Protein AF-Q6DVK9-F1 (afdb_monomer_lite)

Secondary structure (DSSP, 8-state):
-HHHHHHHHHHHHHHHHH--SHHHHHHHHHHHHHHHHHHHHHHSS-THHHHHHHHHHHHHHHHHHHHHHHHS--------HHHHHHHHHHHHHHHHHHHHHHHH------PPPTT--S------GGGGGGSTTTHHHHHHHHHHHHHHHHHHHHHHT---S-SS----

InterPro domains:
  IPR050269 Complex I Subunit 6 [PTHR11435] (2-157)

Structure (mmCIF, N/CA/C/O backbone):
data_AF-Q6DVK9-F1
#
_entry.id   AF-Q6DVK9-F1
#
loop_
_atom_site.group_PDB
_atom_site.id
_atom_site.type_symbol
_atom_site.label_atom_id
_atom_site.label_alt_id
_atom_site.label_comp_id
_atom_site.label_asym_id
_atom_site.label_entity_id
_atom_site.label_seq_id
_atom_site.pdbx_PDB_ins_code
_atom_site.Cartn_x
_atom_site.Cartn_y
_atom_site.Cartn_z
_atom_site.occupancy
_atom_site.B_iso_or_equiv
_atom_site.auth_seq_id
_atom_site.auth_comp_id
_atom_site.auth_asym_id
_atom_site.auth_atom_id
_atom_site.pdbx_PDB_model_num
ATOM 1 N N . MET A 1 1 ? 6.209 -7.755 -20.011 1.00 70.25 1 MET A N 1
ATOM 2 C CA . MET A 1 1 ? 5.901 -8.243 -18.632 1.00 70.25 1 MET A CA 1
ATOM 3 C C . MET A 1 1 ? 5.610 -7.125 -17.633 1.00 70.25 1 MET A C 1
ATOM 5 O O . MET A 1 1 ? 4.494 -7.066 -17.134 1.00 70.25 1 MET A O 1
ATOM 9 N N . THR A 1 2 ? 6.554 -6.220 -17.348 1.00 74.25 2 THR A N 1
ATOM 10 C CA . THR A 1 2 ? 6.340 -5.096 -16.407 1.00 74.25 2 THR A CA 1
ATOM 11 C C . THR A 1 2 ? 5.217 -4.156 -16.857 1.00 74.25 2 THR A C 1
ATOM 13 O O . THR A 1 2 ? 4.343 -3.814 -16.065 1.00 74.25 2 THR A O 1
ATOM 16 N N . TRP A 1 3 ? 5.171 -3.825 -18.150 1.00 75.00 3 TRP A N 1
ATOM 17 C CA . TRP A 1 3 ? 4.100 -3.030 -18.758 1.00 75.00 3 TRP A CA 1
ATOM 18 C C . TRP A 1 3 ? 2.719 -3.679 -18.636 1.00 75.00 3 TRP A C 1
ATOM 20 O O . TRP A 1 3 ? 1.749 -3.004 -18.307 1.00 75.00 3 TRP A O 1
ATOM 30 N N . MET A 1 4 ? 2.635 -5.001 -18.813 1.00 77.00 4 MET A N 1
ATOM 31 C CA . MET A 1 4 ? 1.393 -5.750 -18.610 1.00 77.00 4 MET A CA 1
ATOM 32 C C . MET A 1 4 ? 0.917 -5.648 -17.155 1.00 77.00 4 MET A C 1
ATOM 34 O O . MET A 1 4 ? -0.251 -5.357 -16.909 1.00 77.00 4 MET A O 1
ATOM 38 N N . LEU A 1 5 ? 1.823 -5.825 -16.188 1.00 81.62 5 LEU A N 1
ATOM 39 C CA . LEU A 1 5 ? 1.495 -5.698 -14.766 1.00 81.62 5 LEU A CA 1
ATOM 40 C C . LEU A 1 5 ? 1.066 -4.267 -14.393 1.00 81.62 5 LEU A C 1
ATOM 42 O O . LEU A 1 5 ? 0.106 -4.101 -13.643 1.00 81.62 5 LEU A O 1
ATOM 46 N N . LEU A 1 6 ? 1.713 -3.236 -14.950 1.00 83.00 6 LEU A N 1
ATOM 47 C CA . LEU A 1 6 ? 1.321 -1.833 -14.754 1.00 83.00 6 LEU A CA 1
ATOM 48 C C . LEU A 1 6 ? -0.101 -1.555 -15.261 1.00 83.00 6 LEU A C 1
ATOM 50 O O . LEU A 1 6 ? -0.868 -0.870 -14.589 1.00 83.00 6 LEU A O 1
ATOM 54 N N . MET A 1 7 ? -0.487 -2.121 -16.403 1.00 78.75 7 MET A N 1
ATOM 55 C CA . MET A 1 7 ? -1.843 -1.945 -16.934 1.00 78.75 7 MET A CA 1
ATOM 56 C C . MET A 1 7 ? -2.898 -2.672 -16.097 1.00 78.75 7 MET A C 1
ATOM 58 O O . MET A 1 7 ? -3.972 -2.120 -15.852 1.00 78.75 7 MET A O 1
ATOM 62 N N . ILE A 1 8 ? -2.584 -3.874 -15.600 1.00 83.31 8 ILE A N 1
ATOM 63 C CA . ILE A 1 8 ? -3.449 -4.591 -14.649 1.00 83.31 8 ILE A CA 1
ATOM 64 C C . ILE A 1 8 ? -3.680 -3.738 -13.393 1.00 83.31 8 ILE A C 1
ATOM 66 O O . ILE A 1 8 ? -4.804 -3.649 -12.905 1.00 83.31 8 ILE A O 1
ATOM 70 N N . LEU A 1 9 ? -2.644 -3.055 -12.908 1.00 88.25 9 LEU A N 1
ATOM 71 C CA . LEU A 1 9 ? -2.715 -2.184 -11.735 1.00 88.25 9 LEU A CA 1
ATOM 72 C C . LEU A 1 9 ? -3.622 -0.966 -11.979 1.00 88.25 9 LEU A C 1
ATOM 74 O O . LEU A 1 9 ? -4.486 -0.656 -11.157 1.00 88.25 9 LEU A O 1
ATOM 78 N N . VAL A 1 10 ? -3.499 -0.320 -13.143 1.00 84.62 10 VAL A N 1
ATOM 79 C CA . VAL A 1 10 ? -4.393 0.782 -13.544 1.00 84.62 10 VAL A CA 1
ATOM 80 C C . VAL A 1 10 ? -5.846 0.309 -13.578 1.00 84.62 10 VAL A C 1
ATOM 82 O O . VAL A 1 10 ? -6.719 0.934 -12.977 1.00 84.62 10 VAL A O 1
ATOM 85 N N . VAL A 1 11 ? -6.110 -0.837 -14.197 1.00 83.75 11 VAL A N 1
ATOM 86 C CA . VAL A 1 11 ? -7.444 -1.441 -14.223 1.00 83.75 11 VAL A CA 1
ATOM 87 C C . VAL A 1 11 ? -7.996 -1.685 -12.816 1.00 83.75 11 VAL A C 1
ATOM 89 O O . VAL A 1 11 ? -9.116 -1.275 -12.506 1.00 83.75 11 VAL A O 1
ATOM 92 N N . LEU A 1 12 ? -7.224 -2.352 -11.958 1.00 86.06 12 LEU A N 1
ATOM 93 C CA . LEU A 1 12 ? -7.664 -2.710 -10.614 1.00 86.06 12 LEU A CA 1
ATOM 94 C C . LEU A 1 12 ? -7.949 -1.461 -9.770 1.00 86.06 12 LEU A C 1
ATOM 96 O O . LEU A 1 12 ? -8.883 -1.461 -8.967 1.00 86.06 12 LEU A O 1
ATOM 100 N N . SER A 1 13 ? -7.192 -0.378 -9.964 1.00 86.81 13 SER A N 1
ATOM 101 C CA . SER A 1 13 ? -7.463 0.906 -9.307 1.00 86.81 13 SER A CA 1
ATOM 102 C C . SER A 1 13 ? -8.786 1.545 -9.751 1.00 86.81 13 SER A C 1
ATOM 104 O O . SER A 1 13 ? -9.531 2.032 -8.900 1.00 86.81 13 SER A O 1
ATOM 106 N N . PHE A 1 14 ? -9.154 1.462 -11.035 1.00 84.38 14 PHE A N 1
ATOM 107 C CA . PHE A 1 14 ? -10.469 1.923 -11.497 1.00 84.38 14 PHE A CA 1
ATOM 108 C C . PHE A 1 14 ? -11.612 1.088 -10.914 1.00 84.38 14 PHE A C 1
ATOM 110 O O . PHE A 1 14 ? -12.636 1.650 -10.524 1.00 84.38 14 PHE A O 1
ATOM 117 N N . ILE A 1 15 ? -11.430 -0.234 -10.803 1.00 83.00 15 ILE A N 1
ATOM 118 C CA . ILE A 1 15 ? -12.425 -1.119 -10.177 1.00 83.00 15 ILE A CA 1
ATOM 119 C C . ILE A 1 15 ? -12.616 -0.733 -8.707 1.00 83.00 15 ILE A C 1
ATOM 121 O O . ILE A 1 15 ? -13.749 -0.660 -8.237 1.00 83.00 15 ILE A O 1
ATOM 125 N N . LEU A 1 16 ? -11.528 -0.429 -7.994 1.00 84.44 16 LEU A N 1
ATOM 126 C CA . LEU A 1 16 ? -11.578 -0.047 -6.583 1.00 84.44 16 LEU A CA 1
ATOM 127 C C . LEU A 1 16 ? -12.422 1.211 -6.339 1.00 84.44 16 LEU A C 1
ATOM 129 O O . LEU A 1 16 ? -13.191 1.234 -5.383 1.00 84.44 16 LEU A O 1
ATOM 133 N N . ILE A 1 17 ? -12.327 2.223 -7.208 1.00 83.00 17 ILE A N 1
ATOM 134 C CA . ILE A 1 17 ? -13.099 3.474 -7.080 1.00 83.00 17 ILE A CA 1
ATOM 135 C C . ILE A 1 17 ? -14.612 3.224 -7.202 1.00 83.00 17 ILE A C 1
ATOM 137 O O . ILE A 1 17 ? -15.408 3.953 -6.615 1.00 83.00 17 ILE A O 1
ATOM 141 N N . GLN A 1 18 ? -15.026 2.201 -7.952 1.00 79.38 18 GLN A N 1
ATOM 142 C CA . GLN A 1 18 ? -16.442 1.915 -8.205 1.00 79.38 18 GLN A CA 1
ATOM 143 C C . GLN A 1 18 ? -17.103 1.020 -7.144 1.00 79.38 18 GLN A C 1
ATOM 145 O O . GLN A 1 18 ? -18.324 0.847 -7.168 1.00 79.38 18 GLN A O 1
ATOM 150 N N . MET A 1 19 ? -16.329 0.438 -6.225 1.00 78.56 19 MET A N 1
ATOM 151 C CA . MET A 1 19 ? -16.858 -0.441 -5.181 1.00 78.56 19 MET A CA 1
ATOM 152 C C . MET A 1 19 ? -17.462 0.366 -4.029 1.00 78.56 19 MET A C 1
ATOM 154 O O . MET A 1 19 ? -16.822 1.261 -3.488 1.00 78.56 19 MET A O 1
ATOM 158 N N . SER A 1 20 ? -18.678 0.006 -3.613 1.00 76.00 20 SER A N 1
ATOM 159 C CA . SER A 1 20 ? -19.385 0.657 -2.501 1.00 76.00 20 SER A CA 1
ATOM 160 C C . SER A 1 20 ? -19.282 -0.110 -1.181 1.00 76.00 20 SER A C 1
ATOM 162 O O . SER A 1 20 ? -19.183 0.500 -0.120 1.00 76.00 20 SER A O 1
ATOM 164 N N . HIS A 1 21 ? -19.307 -1.445 -1.222 1.00 79.19 21 HIS A N 1
ATOM 165 C CA . HIS A 1 21 ? -19.320 -2.251 -0.005 1.00 79.19 21 HIS A CA 1
ATOM 166 C C . HIS A 1 21 ? -17.920 -2.282 0.642 1.00 79.19 21 HIS A C 1
ATOM 168 O O . HIS A 1 21 ? -16.940 -2.642 -0.017 1.00 79.19 21 HIS A O 1
ATOM 174 N N . PRO A 1 22 ? -17.780 -1.968 1.942 1.00 80.94 22 PRO A N 1
ATOM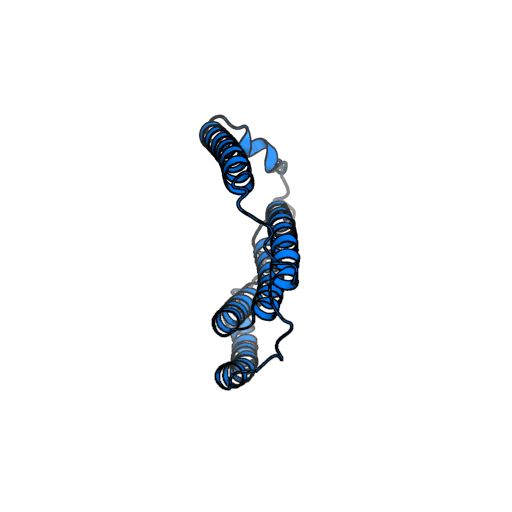 175 C CA . PRO A 1 22 ? -16.468 -1.782 2.561 1.00 80.94 22 PRO A CA 1
ATOM 176 C C . PRO A 1 22 ? -15.650 -3.084 2.605 1.00 80.94 22 PRO A C 1
ATOM 178 O O . PRO A 1 22 ? -14.431 -3.057 2.441 1.00 80.94 22 PRO A O 1
ATOM 181 N N . LEU A 1 23 ? -16.310 -4.245 2.716 1.00 78.69 23 LEU A N 1
ATOM 182 C CA . LEU A 1 23 ? -15.637 -5.547 2.622 1.00 78.69 23 LEU A CA 1
ATOM 183 C C . LEU A 1 23 ? -15.084 -5.825 1.214 1.00 78.69 23 LEU A C 1
ATOM 185 O O . LEU A 1 23 ? -13.958 -6.306 1.090 1.00 78.69 23 LEU A O 1
ATOM 189 N N . SER A 1 24 ? -15.830 -5.505 0.147 1.00 81.00 24 SER A N 1
ATOM 190 C CA . SER A 1 24 ? -15.335 -5.709 -1.221 1.00 81.00 24 SER A CA 1
ATOM 191 C C . SER A 1 24 ? -14.238 -4.708 -1.557 1.00 81.00 24 SER A C 1
ATOM 193 O O . SER A 1 24 ? -13.275 -5.066 -2.228 1.00 81.00 24 SER A O 1
ATOM 195 N N . MET A 1 25 ? -14.341 -3.481 -1.040 1.00 81.19 25 MET A N 1
ATOM 196 C CA . MET A 1 25 ? -13.276 -2.489 -1.141 1.00 81.19 25 MET A CA 1
ATOM 197 C C . MET A 1 25 ? -11.990 -3.002 -0.480 1.00 81.19 25 MET A C 1
ATOM 199 O O . MET A 1 25 ? -10.934 -2.948 -1.103 1.00 81.19 25 MET A O 1
ATOM 203 N N . GLY A 1 26 ? -12.081 -3.586 0.721 1.00 84.62 26 GLY A N 1
ATOM 204 C CA . GLY A 1 26 ? -10.941 -4.195 1.412 1.00 84.62 26 GLY A CA 1
ATOM 205 C C . GLY A 1 26 ? -10.288 -5.334 0.622 1.00 84.62 26 GLY A C 1
ATOM 206 O O . GLY A 1 26 ? -9.069 -5.342 0.450 1.00 84.62 26 GLY A O 1
ATOM 207 N N . LEU A 1 27 ? -11.089 -6.255 0.078 1.00 82.75 27 LEU A N 1
ATOM 208 C CA . LEU A 1 27 ? -10.592 -7.355 -0.760 1.00 82.75 27 LEU A CA 1
ATOM 209 C C . LEU A 1 27 ? -9.927 -6.852 -2.049 1.00 82.75 27 LEU A C 1
ATOM 211 O O . LEU A 1 27 ? -8.831 -7.297 -2.389 1.00 82.75 27 LEU A O 1
ATOM 215 N N . MET A 1 28 ? -10.545 -5.893 -2.744 1.00 86.50 28 MET A N 1
ATOM 216 C CA . MET A 1 28 ? -9.975 -5.304 -3.961 1.00 86.50 28 MET A CA 1
ATOM 217 C C . MET A 1 28 ? -8.651 -4.590 -3.694 1.00 86.50 28 MET A C 1
ATOM 219 O O . MET A 1 28 ? -7.746 -4.622 -4.527 1.00 86.50 28 MET A O 1
ATOM 223 N N . LEU A 1 29 ? -8.515 -3.969 -2.525 1.00 87.81 29 LEU A N 1
ATOM 224 C CA . LEU A 1 29 ? -7.292 -3.285 -2.126 1.00 87.81 29 LEU A CA 1
ATOM 225 C C . LEU A 1 29 ? -6.162 -4.296 -1.843 1.00 87.81 29 LEU A C 1
ATOM 227 O O . LEU A 1 29 ? -5.037 -4.049 -2.263 1.00 87.81 29 LEU A O 1
ATOM 231 N N . ILE A 1 30 ? -6.458 -5.469 -1.260 1.00 88.31 30 ILE A N 1
ATOM 232 C CA . ILE A 1 30 ? -5.481 -6.572 -1.114 1.00 88.31 30 ILE A CA 1
ATOM 233 C C . ILE A 1 30 ? -4.998 -7.079 -2.482 1.00 88.31 30 ILE A C 1
ATOM 235 O O . ILE A 1 30 ? -3.805 -7.300 -2.679 1.00 88.31 30 ILE A O 1
ATOM 239 N N . VAL A 1 31 ? -5.899 -7.247 -3.454 1.00 89.31 31 VAL A N 1
ATOM 240 C CA . VAL A 1 31 ? -5.500 -7.668 -4.809 1.00 89.31 31 VAL A CA 1
ATOM 241 C C . VAL A 1 31 ? -4.599 -6.611 -5.455 1.00 89.31 31 VAL A C 1
ATOM 243 O O . VAL A 1 31 ? -3.545 -6.949 -5.996 1.00 89.31 31 VAL A O 1
ATOM 246 N N . ASN A 1 32 ? -4.958 -5.329 -5.330 1.00 89.12 32 ASN A N 1
ATOM 247 C CA . ASN A 1 32 ? -4.136 -4.222 -5.816 1.00 89.12 32 ASN A CA 1
ATOM 248 C C . ASN A 1 32 ? -2.731 -4.232 -5.195 1.00 89.12 32 ASN A C 1
ATOM 250 O O . ASN A 1 32 ? -1.748 -4.139 -5.929 1.00 89.12 32 ASN A O 1
ATOM 254 N N . THR A 1 33 ? -2.607 -4.402 -3.874 1.00 89.88 33 THR A N 1
ATOM 255 C CA . THR A 1 33 ? -1.296 -4.397 -3.199 1.00 89.88 33 THR A CA 1
ATOM 256 C C . THR A 1 33 ? -0.429 -5.594 -3.576 1.00 89.88 33 THR A C 1
ATOM 258 O O . THR A 1 33 ? 0.782 -5.455 -3.714 1.00 89.88 33 THR A O 1
ATOM 261 N N . ILE A 1 34 ? -1.016 -6.765 -3.826 1.00 90.62 34 ILE A N 1
ATOM 262 C CA . ILE A 1 34 ? -0.252 -7.905 -4.352 1.00 90.62 34 ILE A CA 1
ATOM 263 C C . ILE A 1 34 ? 0.299 -7.571 -5.744 1.00 90.62 34 ILE A C 1
ATOM 265 O O . ILE A 1 34 ? 1.482 -7.798 -6.009 1.00 90.62 34 ILE A O 1
ATOM 269 N N . THR A 1 35 ? -0.519 -6.981 -6.624 1.00 89.38 35 THR A N 1
ATOM 270 C CA . THR A 1 35 ? -0.050 -6.589 -7.963 1.00 89.38 35 THR A CA 1
ATOM 271 C C . THR A 1 35 ? 1.002 -5.480 -7.926 1.00 89.38 35 THR A C 1
ATOM 273 O O . THR A 1 35 ? 1.935 -5.523 -8.727 1.00 89.38 35 THR A O 1
ATOM 276 N N . THR A 1 36 ? 0.930 -4.543 -6.972 1.00 90.06 36 THR A N 1
ATOM 277 C CA . THR A 1 36 ? 1.952 -3.495 -6.802 1.00 90.06 36 THR A CA 1
ATOM 278 C C . THR A 1 36 ? 3.271 -4.065 -6.274 1.00 90.06 36 THR A C 1
ATOM 280 O O . THR A 1 36 ? 4.343 -3.662 -6.721 1.00 90.06 36 THR A O 1
ATOM 283 N N . CYS A 1 37 ? 3.236 -5.047 -5.369 1.00 90.25 37 CYS A N 1
ATOM 284 C CA . CYS A 1 37 ? 4.452 -5.727 -4.919 1.00 90.25 37 CYS A CA 1
ATOM 285 C C . CYS A 1 37 ? 5.142 -6.472 -6.069 1.00 90.25 37 CYS A C 1
ATOM 287 O O . CYS A 1 37 ? 6.369 -6.429 -6.176 1.00 90.25 37 CYS A O 1
ATOM 289 N N . LEU A 1 38 ? 4.361 -7.110 -6.947 1.00 87.31 38 LEU A N 1
ATOM 290 C CA . LEU A 1 38 ? 4.877 -7.803 -8.130 1.00 87.31 38 LEU A CA 1
ATOM 291 C C . LEU A 1 38 ? 5.455 -6.839 -9.176 1.00 87.31 38 LEU A C 1
ATOM 293 O O . LEU A 1 38 ? 6.476 -7.152 -9.780 1.00 87.31 38 LEU A O 1
ATOM 297 N N . THR A 1 39 ? 4.863 -5.659 -9.393 1.00 87.12 39 THR A N 1
ATOM 298 C CA . THR A 1 39 ? 5.467 -4.665 -10.301 1.00 87.12 39 THR A CA 1
ATOM 299 C C . THR A 1 39 ? 6.796 -4.160 -9.750 1.00 87.12 39 THR A C 1
ATOM 301 O O . THR A 1 39 ? 7.792 -4.153 -10.472 1.00 87.12 39 THR A O 1
ATOM 304 N N . ILE A 1 40 ? 6.850 -3.805 -8.465 1.00 85.69 40 ILE A N 1
ATOM 305 C CA . ILE A 1 40 ? 8.066 -3.285 -7.829 1.00 85.69 40 ILE A CA 1
ATOM 306 C C . ILE A 1 40 ? 9.185 -4.328 -7.852 1.00 85.69 40 ILE A C 1
ATOM 308 O O . ILE A 1 40 ? 10.311 -3.984 -8.205 1.00 85.69 40 ILE A O 1
ATOM 312 N N . SER A 1 41 ? 8.888 -5.596 -7.546 1.00 84.25 41 SER A N 1
ATOM 313 C CA . SER A 1 41 ? 9.904 -6.656 -7.555 1.00 84.25 41 SER A CA 1
ATOM 314 C C . SER A 1 41 ? 10.532 -6.859 -8.935 1.00 84.25 41 SER A C 1
ATOM 316 O O . SER A 1 41 ? 11.724 -7.134 -9.016 1.00 84.25 41 SER A O 1
ATOM 318 N N . THR A 1 42 ? 9.767 -6.663 -10.015 1.00 79.00 42 THR A N 1
ATOM 319 C CA . THR A 1 42 ? 10.292 -6.741 -11.389 1.00 79.00 42 THR A CA 1
ATOM 320 C C . THR A 1 42 ? 11.092 -5.514 -11.831 1.00 79.00 42 THR A C 1
ATOM 322 O O . THR A 1 42 ? 11.847 -5.615 -12.792 1.00 79.00 42 THR A O 1
ATOM 325 N N . MET A 1 43 ? 10.927 -4.359 -11.174 1.00 76.88 43 MET A N 1
ATOM 326 C CA . MET A 1 43 ? 11.645 -3.121 -11.520 1.00 76.88 43 MET A CA 1
ATOM 327 C C . MET A 1 43 ? 12.885 -2.871 -10.659 1.00 76.88 43 MET A C 1
ATOM 329 O O . MET A 1 43 ? 13.762 -2.112 -11.061 1.00 76.88 43 MET A O 1
ATOM 333 N N . SER A 1 44 ? 12.953 -3.460 -9.466 1.00 74.25 44 SER A N 1
ATOM 334 C CA . SER A 1 44 ? 14.055 -3.250 -8.529 1.00 74.25 44 SER A CA 1
ATOM 335 C C . SER A 1 44 ? 15.054 -4.403 -8.545 1.00 74.25 44 SER A C 1
ATOM 337 O O . SER A 1 44 ? 14.657 -5.556 -8.417 1.00 74.25 44 SER A O 1
ATOM 339 N N . GLU A 1 45 ? 16.347 -4.080 -8.528 1.00 70.38 45 GLU A N 1
ATOM 340 C CA . GLU A 1 45 ? 17.449 -5.052 -8.402 1.00 70.38 45 GLU A CA 1
ATOM 341 C C . GLU A 1 45 ? 17.404 -5.875 -7.098 1.00 70.38 45 GLU A C 1
ATOM 343 O O . GLU A 1 45 ? 17.949 -6.973 -7.022 1.00 70.38 45 GLU A O 1
ATOM 348 N N . SER A 1 46 ? 16.755 -5.359 -6.044 1.00 77.50 46 SER A N 1
ATOM 349 C CA . SER A 1 46 ? 16.604 -6.064 -4.767 1.00 77.50 46 SER A CA 1
ATOM 350 C C . SER A 1 46 ? 15.134 -6.123 -4.328 1.00 77.50 46 SER A C 1
ATOM 352 O O . SER A 1 46 ? 14.534 -5.066 -4.111 1.00 77.50 46 SER A O 1
ATOM 354 N N . PRO A 1 47 ? 14.559 -7.315 -4.076 1.00 77.44 47 PRO A N 1
ATOM 355 C CA . PRO A 1 47 ? 13.148 -7.460 -3.705 1.00 77.44 47 PRO A CA 1
ATOM 356 C C . PRO A 1 47 ? 12.824 -7.001 -2.271 1.00 77.44 47 PRO A C 1
ATOM 358 O O . PRO A 1 47 ? 11.661 -7.019 -1.869 1.00 77.44 47 PRO A O 1
ATOM 361 N N . TRP A 1 48 ? 13.815 -6.567 -1.485 1.00 81.12 48 TRP A N 1
ATOM 362 C CA . TRP A 1 48 ? 13.653 -6.217 -0.068 1.00 81.12 48 TRP A CA 1
ATOM 363 C C . TRP A 1 48 ? 12.579 -5.144 0.175 1.00 81.12 48 TRP A C 1
ATOM 365 O O . TRP A 1 48 ? 11.768 -5.273 1.091 1.00 81.12 48 TRP A O 1
ATOM 375 N N . PHE A 1 49 ? 12.510 -4.125 -0.685 1.00 79.00 49 PHE A N 1
ATOM 376 C CA . PHE A 1 49 ? 11.488 -3.080 -0.576 1.00 79.00 49 PHE A CA 1
ATOM 377 C C . PHE A 1 49 ? 10.078 -3.602 -0.901 1.00 79.00 49 PHE A C 1
ATOM 379 O O . PHE A 1 49 ? 9.135 -3.309 -0.167 1.00 79.00 49 PHE A O 1
ATOM 386 N N . SER A 1 50 ? 9.935 -4.436 -1.941 1.00 86.12 50 SER A N 1
ATOM 387 C CA . SER A 1 50 ? 8.647 -5.064 -2.286 1.00 86.12 50 SER A CA 1
ATOM 388 C C . SER A 1 50 ? 8.115 -5.957 -1.156 1.00 86.12 50 SER A C 1
ATOM 390 O O . SER A 1 50 ? 6.916 -5.974 -0.884 1.00 86.12 50 SER A O 1
ATOM 392 N N . TYR A 1 51 ? 9.015 -6.628 -0.431 1.00 87.56 51 TYR A N 1
ATOM 393 C CA . TYR A 1 51 ? 8.665 -7.461 0.716 1.00 87.56 51 TYR A CA 1
ATOM 394 C C . TYR A 1 51 ? 8.169 -6.642 1.918 1.00 87.56 51 TYR A C 1
ATOM 396 O O . TYR A 1 51 ? 7.148 -6.982 2.518 1.00 87.56 51 TYR A O 1
ATOM 404 N N . ILE A 1 52 ? 8.845 -5.537 2.256 1.00 88.88 52 ILE A N 1
ATOM 405 C CA . ILE A 1 52 ? 8.401 -4.652 3.348 1.00 88.88 52 ILE A CA 1
ATOM 406 C C . ILE A 1 52 ? 7.039 -4.040 3.029 1.00 88.88 52 ILE A C 1
ATOM 408 O O . ILE A 1 52 ? 6.164 -4.017 3.897 1.00 88.88 52 ILE A O 1
ATOM 412 N N . LEU A 1 53 ? 6.841 -3.586 1.786 1.00 87.19 53 LEU A N 1
ATOM 413 C CA . LEU A 1 53 ? 5.560 -3.036 1.350 1.00 87.19 53 LEU A CA 1
ATOM 414 C C . LEU A 1 53 ? 4.442 -4.068 1.526 1.00 87.19 53 LEU A C 1
ATOM 416 O O . LEU A 1 53 ? 3.405 -3.743 2.105 1.00 87.19 53 LEU A O 1
ATOM 420 N N . PHE A 1 54 ? 4.679 -5.316 1.111 1.00 87.25 54 PHE A N 1
ATOM 421 C CA . PHE A 1 54 ? 3.714 -6.400 1.274 1.00 87.25 54 PHE A CA 1
ATOM 422 C C . PHE A 1 54 ? 3.312 -6.612 2.740 1.00 87.25 54 PHE A C 1
ATOM 424 O O . PHE A 1 54 ? 2.121 -6.627 3.049 1.00 87.25 54 PHE A O 1
ATOM 431 N N . LEU A 1 55 ? 4.283 -6.732 3.652 1.00 87.56 55 LEU A N 1
ATOM 432 C CA . LEU A 1 55 ? 4.004 -6.996 5.067 1.00 87.56 55 LEU A CA 1
ATOM 433 C C . LEU A 1 55 ? 3.232 -5.863 5.746 1.00 87.56 55 LEU A C 1
ATOM 435 O O . LEU A 1 55 ? 2.264 -6.123 6.463 1.00 87.56 55 LEU A O 1
ATOM 439 N N . VAL A 1 56 ? 3.650 -4.614 5.529 1.00 90.88 56 VAL A N 1
ATOM 440 C CA . VAL A 1 56 ? 3.025 -3.456 6.184 1.00 90.88 56 VAL A CA 1
ATOM 441 C C . VAL A 1 56 ? 1.591 -3.271 5.690 1.00 90.88 56 VAL A C 1
ATOM 443 O O . VAL A 1 56 ? 0.682 -3.099 6.505 1.00 90.88 56 VAL A O 1
ATOM 446 N N . PHE A 1 57 ? 1.360 -3.364 4.376 1.00 87.00 57 PHE A N 1
ATOM 447 C CA . PHE A 1 57 ? 0.012 -3.229 3.825 1.00 87.00 57 PHE A CA 1
ATOM 448 C C . PHE A 1 57 ? -0.892 -4.396 4.218 1.00 87.00 57 PHE A C 1
ATOM 450 O O . PHE A 1 57 ? -2.023 -4.160 4.635 1.00 87.00 57 PHE A O 1
ATOM 457 N N . LEU A 1 58 ? -0.421 -5.643 4.137 1.00 86.56 58 LEU A N 1
ATOM 458 C CA . LEU A 1 58 ? -1.248 -6.797 4.495 1.00 86.56 58 LEU A CA 1
ATOM 459 C C . LEU A 1 58 ? -1.605 -6.781 5.991 1.00 86.56 58 LEU A C 1
ATOM 461 O O . LEU A 1 58 ? -2.767 -6.988 6.341 1.00 86.56 58 LEU A O 1
ATOM 465 N N . GLY A 1 59 ? -0.649 -6.445 6.864 1.00 88.31 59 GLY A N 1
ATOM 466 C CA . GLY A 1 59 ? -0.889 -6.303 8.302 1.00 88.31 59 GLY A CA 1
ATOM 467 C C . GLY A 1 59 ? -1.918 -5.218 8.638 1.00 88.31 59 GLY A C 1
ATOM 468 O O . GLY A 1 59 ? -2.865 -5.478 9.379 1.00 88.31 59 GLY A O 1
ATOM 469 N N . GLY A 1 60 ? -1.784 -4.021 8.055 1.00 86.69 60 GLY A N 1
ATOM 470 C CA . GLY A 1 60 ? -2.734 -2.923 8.28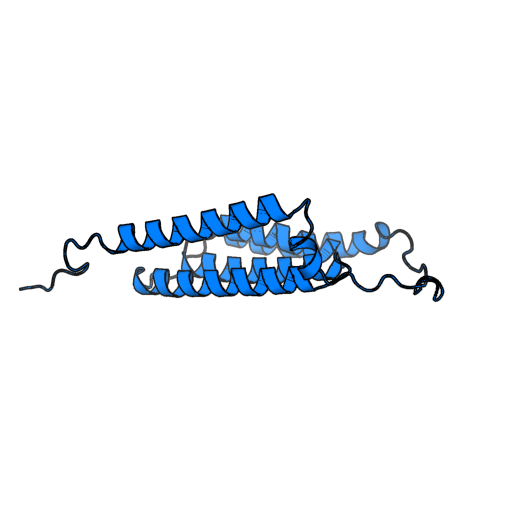0 1.00 86.69 60 GLY A CA 1
ATOM 471 C C . GLY A 1 60 ? -4.142 -3.223 7.756 1.00 86.69 60 GLY A C 1
ATOM 472 O O . GLY A 1 60 ? -5.137 -2.931 8.423 1.00 86.69 60 GLY A O 1
ATOM 473 N N . MET A 1 61 ? -4.237 -3.867 6.591 1.00 86.00 61 MET A N 1
ATOM 474 C CA . MET A 1 61 ? -5.517 -4.214 5.968 1.00 86.00 61 MET A CA 1
ATOM 475 C C . MET A 1 61 ? -6.289 -5.283 6.750 1.00 86.00 61 MET A C 1
ATOM 477 O O . MET A 1 61 ? -7.516 -5.210 6.815 1.00 86.00 61 MET A O 1
ATOM 481 N N . LEU A 1 62 ? -5.606 -6.236 7.396 1.00 82.00 62 LEU A N 1
ATOM 482 C CA . LEU A 1 62 ? -6.262 -7.228 8.258 1.00 82.00 62 LEU A CA 1
ATOM 483 C C . LEU A 1 62 ? -6.918 -6.589 9.490 1.00 82.00 62 LEU A C 1
ATOM 485 O O . LEU A 1 62 ? -8.037 -6.957 9.847 1.00 82.00 62 LEU A O 1
ATOM 489 N N . VAL A 1 63 ? -6.265 -5.604 10.116 1.00 85.88 63 VAL A N 1
ATOM 490 C CA . VAL A 1 63 ? -6.842 -4.875 11.262 1.00 85.88 63 VAL A CA 1
ATOM 491 C C . VAL A 1 63 ? -8.100 -4.116 10.838 1.00 85.88 63 VAL A C 1
ATOM 493 O O . VAL A 1 63 ? -9.129 -4.192 11.513 1.00 85.88 63 VAL A O 1
ATOM 496 N N . LEU A 1 64 ? -8.049 -3.439 9.686 1.00 81.00 64 LEU A N 1
ATOM 497 C CA . LEU A 1 64 ? -9.203 -2.733 9.126 1.00 81.00 64 LEU A CA 1
ATOM 498 C C . LEU A 1 64 ? -10.347 -3.704 8.795 1.00 81.00 64 LEU A C 1
ATOM 500 O O . LEU A 1 64 ? -11.504 -3.412 9.093 1.00 81.00 64 LEU A O 1
ATOM 504 N N . PHE A 1 65 ? -10.035 -4.880 8.246 1.00 78.12 65 PHE A N 1
ATOM 505 C CA . PHE A 1 65 ? -11.029 -5.910 7.942 1.00 78.12 65 PHE A CA 1
ATOM 506 C C . PHE A 1 65 ? -11.787 -6.382 9.193 1.00 78.12 65 PHE A C 1
ATOM 508 O O . PHE A 1 65 ? -13.019 -6.455 9.177 1.00 78.12 65 PHE A O 1
ATOM 515 N N . ILE A 1 66 ? -11.081 -6.644 10.299 1.00 82.25 66 ILE A N 1
ATOM 516 C CA . ILE A 1 66 ? -11.709 -7.026 11.577 1.00 82.25 66 ILE A CA 1
ATOM 517 C C . ILE A 1 66 ? -12.582 -5.880 12.111 1.00 82.25 66 ILE A C 1
ATOM 519 O O . ILE A 1 66 ? -13.707 -6.111 12.552 1.00 82.25 66 ILE A O 1
ATOM 523 N N . TYR A 1 67 ? -12.105 -4.636 12.020 1.00 85.38 67 TYR A N 1
ATOM 524 C CA . TYR A 1 67 ? -12.868 -3.469 12.462 1.00 85.38 67 TYR A CA 1
ATOM 525 C C . TYR A 1 67 ? -14.186 -3.318 11.687 1.00 85.38 67 TYR A C 1
ATOM 527 O O . TYR A 1 67 ? -15.255 -3.253 12.293 1.00 85.38 67 TYR A O 1
ATOM 535 N N . VAL A 1 68 ? -14.137 -3.341 10.353 1.00 80.25 68 VAL A N 1
ATOM 536 C CA . VAL A 1 68 ? -15.326 -3.169 9.501 1.00 80.25 68 VAL A CA 1
ATOM 537 C C . VAL A 1 68 ? -16.320 -4.316 9.682 1.00 80.25 68 VAL A C 1
ATOM 539 O O . VAL A 1 68 ? -17.513 -4.056 9.811 1.00 80.25 68 VAL A O 1
ATOM 542 N N . THR A 1 69 ? -15.857 -5.568 9.741 1.00 75.62 69 THR A N 1
ATOM 543 C CA . THR A 1 69 ? -16.749 -6.725 9.961 1.00 75.62 69 THR A CA 1
ATOM 544 C C . THR A 1 69 ? -17.404 -6.720 11.344 1.00 75.62 69 THR A C 1
ATOM 546 O O . THR A 1 69 ? -18.504 -7.244 11.490 1.00 75.62 69 THR A O 1
ATOM 549 N N . SER A 1 70 ? -16.779 -6.094 12.349 1.00 79.00 70 SER A N 1
ATOM 550 C CA . SER A 1 70 ? -17.376 -5.928 13.682 1.00 79.00 70 SER A CA 1
ATOM 551 C C . SER A 1 70 ? -18.438 -4.821 13.760 1.00 79.00 70 SER A C 1
ATOM 553 O O . SER A 1 70 ? -19.277 -4.843 14.661 1.00 79.00 70 SER A O 1
ATOM 555 N N . LEU A 1 71 ? -18.408 -3.860 12.830 1.00 74.12 71 LEU A N 1
ATOM 556 C CA . LEU A 1 71 ? -19.269 -2.671 12.829 1.00 74.12 71 LEU A CA 1
ATOM 557 C C . LEU A 1 71 ? -20.407 -2.731 11.811 1.00 74.12 71 LEU A C 1
ATOM 559 O O . LEU A 1 71 ? -21.479 -2.185 12.068 1.00 74.12 71 LEU A O 1
ATOM 563 N N . ALA A 1 72 ? -20.181 -3.350 10.655 1.00 68.12 72 ALA A N 1
ATOM 564 C CA . ALA A 1 72 ? -21.162 -3.403 9.583 1.00 68.12 72 ALA A CA 1
ATOM 565 C C . ALA A 1 72 ? -22.112 -4.596 9.760 1.00 68.12 72 ALA A C 1
ATOM 567 O O . ALA A 1 72 ? -21.681 -5.735 9.941 1.00 68.12 72 ALA A O 1
ATOM 568 N N . SER A 1 73 ? -23.419 -4.348 9.648 1.00 60.75 73 SER A N 1
ATOM 569 C CA . SER A 1 73 ? -24.387 -5.407 9.363 1.00 60.75 73 SER A CA 1
ATOM 570 C C . SER A 1 73 ? -24.057 -6.041 8.011 1.00 60.75 73 SER A C 1
ATOM 572 O O . SER A 1 73 ? -23.681 -5.345 7.073 1.00 60.75 73 SER A O 1
ATOM 574 N N . ASN A 1 74 ? -24.184 -7.365 7.915 1.00 65.38 74 ASN A N 1
ATOM 575 C CA . ASN A 1 74 ? -23.835 -8.143 6.726 1.00 65.38 74 ASN A CA 1
ATOM 576 C C . ASN A 1 74 ? -24.877 -7.922 5.605 1.00 65.38 74 ASN A C 1
ATOM 578 O O . ASN A 1 74 ? -25.716 -8.786 5.344 1.00 65.38 74 ASN A O 1
ATOM 582 N N . GLU A 1 75 ? -24.891 -6.728 5.011 1.00 66.56 75 GLU A N 1
ATOM 583 C CA . GLU A 1 75 ? -25.808 -6.379 3.928 1.00 66.56 75 GLU A CA 1
ATOM 584 C C . GLU A 1 75 ? -25.455 -7.136 2.644 1.00 66.56 75 GLU A C 1
ATOM 586 O O . GLU A 1 75 ? -24.295 -7.435 2.352 1.00 66.56 75 GLU A O 1
ATOM 591 N N . MET A 1 76 ? -26.484 -7.487 1.873 1.00 68.12 76 MET A N 1
ATOM 592 C CA . MET A 1 76 ? -26.306 -8.242 0.639 1.00 68.12 76 MET A CA 1
ATOM 593 C C . MET A 1 76 ? -25.566 -7.398 -0.402 1.00 68.12 76 MET A C 1
ATOM 595 O O . MET A 1 76 ? -25.901 -6.244 -0.655 1.00 68.12 76 MET A O 1
ATOM 599 N N . PHE A 1 77 ? -24.562 -8.003 -1.029 1.00 67.56 77 PHE A N 1
ATOM 600 C CA . PHE A 1 77 ? -23.718 -7.360 -2.027 1.00 67.56 77 PHE A CA 1
ATOM 601 C C . PHE A 1 77 ? -24.513 -7.011 -3.297 1.00 67.56 77 PHE A C 1
ATOM 603 O O . PHE A 1 77 ? -24.954 -7.902 -4.024 1.00 67.56 77 PHE A O 1
ATOM 610 N N . THR A 1 78 ? -24.673 -5.717 -3.593 1.00 68.62 78 THR A N 1
ATOM 611 C CA . THR A 1 78 ? -25.298 -5.240 -4.838 1.00 68.62 78 THR A CA 1
ATOM 612 C C . THR A 1 78 ? -24.237 -4.779 -5.833 1.00 68.62 78 THR A C 1
ATOM 614 O O . THR A 1 78 ? -23.573 -3.762 -5.619 1.00 68.62 78 THR A O 1
ATOM 617 N N . LEU A 1 79 ? -24.100 -5.496 -6.948 1.00 68.06 79 LEU A N 1
ATOM 618 C CA . LEU A 1 79 ? -23.268 -5.068 -8.074 1.00 68.06 79 LEU A CA 1
ATOM 619 C C . LEU A 1 79 ? -23.948 -3.921 -8.824 1.00 68.06 79 LEU A C 1
ATOM 621 O O . LEU A 1 79 ? -25.091 -4.046 -9.262 1.00 68.06 79 LEU A O 1
ATOM 625 N N . THR A 1 80 ? -23.238 -2.808 -9.000 1.00 72.88 80 THR A N 1
ATOM 626 C CA . THR A 1 80 ? -23.721 -1.694 -9.822 1.00 72.88 80 THR A CA 1
ATOM 627 C C . THR A 1 80 ? -23.510 -2.000 -11.313 1.00 72.88 80 THR A C 1
ATOM 629 O O . THR A 1 80 ? -22.531 -2.653 -11.682 1.00 72.88 80 THR A O 1
ATOM 632 N N . PRO A 1 81 ? -24.384 -1.516 -12.213 1.00 68.56 81 PRO A N 1
ATOM 633 C CA . PRO A 1 81 ? -24.230 -1.730 -13.657 1.00 68.56 81 PRO A CA 1
ATOM 634 C C . PRO A 1 81 ? -22.921 -1.138 -14.215 1.00 68.56 81 PRO A C 1
ATOM 636 O O . PRO A 1 81 ? -22.371 -1.657 -15.184 1.00 68.56 81 PRO A O 1
ATOM 639 N N . ASN A 1 82 ? -22.368 -0.107 -13.567 1.00 74.44 82 ASN A N 1
ATOM 640 C CA . ASN A 1 82 ? -21.086 0.496 -13.942 1.00 74.44 82 ASN A CA 1
ATOM 641 C C . ASN A 1 82 ? -19.907 -0.471 -13.740 1.00 74.44 82 ASN A C 1
ATOM 643 O O . ASN A 1 82 ? -19.022 -0.532 -14.594 1.00 74.44 82 ASN A O 1
ATOM 647 N N . LEU A 1 83 ? -19.934 -1.273 -12.667 1.00 75.12 83 LEU A N 1
ATOM 648 C CA . LEU A 1 83 ? -18.938 -2.323 -12.429 1.00 75.12 83 LEU A CA 1
ATOM 649 C C . LEU A 1 83 ? -18.993 -3.400 -13.511 1.00 75.12 83 LEU A C 1
ATOM 651 O O . LEU A 1 83 ? -17.952 -3.876 -13.957 1.00 75.12 83 LEU A O 1
ATOM 655 N N . PHE A 1 84 ? -20.194 -3.758 -13.969 1.00 72.69 84 PHE A N 1
ATOM 656 C CA . PHE A 1 84 ? -20.359 -4.750 -15.030 1.00 72.69 84 PHE A CA 1
ATOM 657 C C . PHE A 1 84 ? -19.699 -4.290 -16.336 1.00 72.69 84 PHE A C 1
ATOM 659 O O . PHE A 1 84 ? -18.949 -5.045 -16.949 1.00 72.69 84 PHE A O 1
ATOM 666 N N . LEU A 1 85 ? -19.896 -3.027 -16.724 1.00 72.56 85 LEU A N 1
ATOM 667 C CA . LEU A 1 85 ? -19.268 -2.457 -17.919 1.00 72.56 85 LEU A CA 1
ATOM 668 C C . LEU A 1 85 ? -17.737 -2.400 -17.801 1.00 72.56 85 LEU A C 1
ATOM 670 O O . LEU A 1 85 ? -17.028 -2.709 -18.761 1.00 72.56 85 LEU A O 1
ATOM 674 N N . LEU A 1 86 ? -17.218 -2.067 -16.618 1.00 75.88 86 LEU A N 1
ATOM 675 C CA . LEU A 1 86 ? -15.780 -2.045 -16.371 1.00 75.88 86 LEU A CA 1
ATOM 676 C C . LEU A 1 86 ? -15.162 -3.447 -16.492 1.00 75.88 86 LEU A C 1
ATOM 678 O O . LEU A 1 86 ? -14.139 -3.601 -17.154 1.00 75.88 86 LEU A O 1
ATOM 682 N N . ILE A 1 87 ? -15.811 -4.477 -15.940 1.00 74.44 87 IL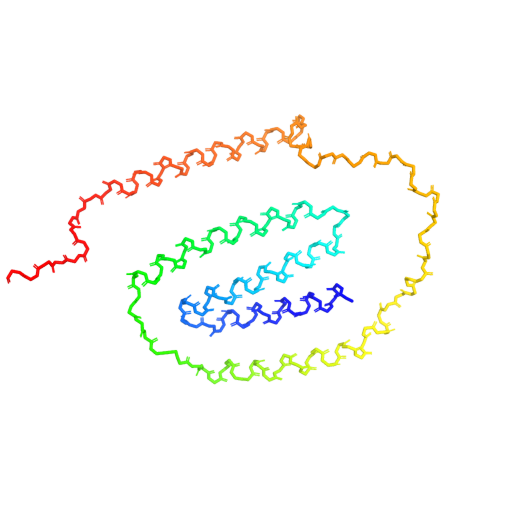E A N 1
ATOM 683 C CA . ILE A 1 87 ? -15.343 -5.873 -16.015 1.00 74.44 87 ILE A CA 1
ATOM 684 C C . ILE A 1 87 ? -15.193 -6.348 -17.470 1.00 74.44 87 ILE A C 1
ATOM 686 O O . ILE A 1 87 ? -14.269 -7.103 -17.763 1.00 74.44 87 ILE A O 1
ATOM 690 N N . PHE A 1 88 ? -16.042 -5.883 -18.392 1.00 71.81 88 PHE A N 1
ATOM 691 C CA . PHE A 1 88 ? -15.957 -6.246 -19.813 1.00 71.81 88 PHE A CA 1
ATOM 692 C C . PHE A 1 88 ? -14.898 -5.465 -20.603 1.00 71.81 88 PHE A C 1
ATOM 694 O O . PHE A 1 88 ? -14.312 -6.011 -21.539 1.00 71.81 88 PHE A O 1
ATOM 701 N N . LEU A 1 89 ? -14.615 -4.211 -20.241 1.00 72.50 89 LEU A N 1
ATOM 702 C CA . LEU A 1 89 ? -13.620 -3.388 -20.946 1.00 72.50 89 LEU A CA 1
ATOM 703 C C . LEU A 1 89 ? -12.174 -3.795 -20.634 1.00 72.50 89 LEU A C 1
ATOM 705 O O . LEU A 1 89 ? -11.290 -3.694 -21.485 1.00 72.50 89 LEU A O 1
ATOM 709 N N . VAL A 1 90 ? -11.942 -4.290 -19.424 1.00 74.50 90 VAL A N 1
ATOM 710 C CA . VAL A 1 90 ? -10.633 -4.731 -18.932 1.00 74.50 90 VAL A CA 1
ATOM 711 C C . VAL A 1 90 ? -9.966 -5.809 -19.798 1.00 74.50 90 VAL A C 1
ATOM 713 O O . VAL A 1 90 ? -8.828 -5.596 -20.227 1.00 74.50 90 VAL A O 1
ATOM 716 N N . PRO A 1 91 ? -10.614 -6.953 -20.091 1.00 71.56 91 PRO A N 1
ATOM 717 C CA . PRO A 1 91 ? -9.995 -8.002 -20.893 1.00 71.56 91 PRO A CA 1
ATOM 718 C C . PRO A 1 91 ? -9.750 -7.551 -22.336 1.00 71.56 91 PRO A C 1
ATOM 720 O O . PRO A 1 91 ? -8.743 -7.941 -22.919 1.00 71.56 91 PRO A O 1
ATOM 723 N N . LEU A 1 92 ? -10.601 -6.681 -22.896 1.00 72.88 92 LEU A N 1
ATOM 724 C CA . LEU A 1 92 ? -10.402 -6.133 -24.241 1.00 72.88 92 LEU A CA 1
ATOM 725 C C . LEU A 1 92 ? -9.107 -5.310 -24.319 1.00 72.88 92 LEU A C 1
ATOM 727 O O . LEU A 1 92 ? -8.312 -5.490 -25.241 1.00 72.88 92 LEU A O 1
ATOM 731 N N . LEU A 1 93 ? -8.868 -4.447 -23.328 1.00 74.44 93 LEU A N 1
ATOM 732 C CA . LEU A 1 93 ? -7.668 -3.612 -23.282 1.00 74.44 93 LEU A CA 1
ATOM 733 C C . LEU A 1 93 ? -6.399 -4.457 -23.103 1.00 74.44 93 LEU A C 1
ATOM 735 O O . LEU A 1 93 ? -5.385 -4.187 -23.743 1.00 74.44 93 LEU A O 1
ATOM 739 N N . LEU A 1 94 ? -6.467 -5.528 -22.307 1.00 73.88 94 LEU A N 1
ATOM 740 C CA . LEU A 1 94 ? -5.355 -6.471 -22.143 1.00 73.88 94 LEU A CA 1
ATOM 741 C C . LEU A 1 94 ? -5.037 -7.231 -23.440 1.00 73.88 94 LEU A C 1
ATOM 743 O O . LEU A 1 94 ? -3.864 -7.383 -23.781 1.00 73.88 94 LEU A O 1
ATOM 747 N N . ILE A 1 95 ? -6.058 -7.665 -24.186 1.00 73.81 95 ILE A N 1
ATOM 748 C CA . ILE A 1 95 ? -5.881 -8.371 -25.466 1.00 73.81 95 ILE A CA 1
ATOM 749 C C . ILE A 1 95 ? -5.241 -7.455 -26.512 1.00 73.81 95 ILE A C 1
ATOM 751 O O . ILE A 1 95 ? -4.303 -7.873 -27.187 1.00 73.81 95 ILE A O 1
ATOM 755 N N . VAL A 1 96 ? -5.700 -6.203 -26.624 1.00 71.12 96 VAL A N 1
ATOM 756 C CA . VAL A 1 96 ? -5.103 -5.231 -27.554 1.00 71.12 96 VAL A CA 1
ATOM 757 C C . VAL A 1 96 ? -3.624 -5.029 -27.232 1.00 71.12 96 VAL A C 1
ATOM 759 O O . VAL A 1 96 ? -2.799 -5.026 -28.136 1.00 71.12 96 VAL A O 1
ATOM 762 N N . MET A 1 97 ? -3.261 -4.933 -25.955 1.00 67.19 97 MET A N 1
ATOM 763 C CA . MET A 1 97 ? -1.882 -4.643 -25.557 1.00 67.19 97 MET A CA 1
ATOM 764 C C . MET A 1 97 ? -0.940 -5.846 -25.670 1.00 67.19 97 MET A C 1
ATOM 766 O O . MET A 1 97 ? 0.226 -5.648 -25.999 1.00 67.19 97 MET A O 1
ATOM 770 N N . MET A 1 98 ? -1.428 -7.081 -25.501 1.00 66.44 98 MET A N 1
ATOM 771 C CA . MET A 1 98 ? -0.651 -8.297 -25.807 1.00 66.44 98 MET A CA 1
ATOM 772 C C . MET A 1 98 ? -0.151 -8.311 -27.261 1.00 66.44 98 MET A C 1
ATOM 774 O O . MET A 1 98 ? 0.906 -8.865 -27.548 1.00 66.44 98 MET A O 1
ATOM 778 N N . ILE A 1 99 ? -0.893 -7.678 -28.176 1.00 66.81 99 ILE A N 1
ATOM 779 C CA . ILE A 1 99 ? -0.531 -7.569 -29.595 1.00 66.81 99 ILE A CA 1
ATOM 780 C C . ILE A 1 99 ? 0.528 -6.473 -29.821 1.00 66.81 99 ILE A C 1
ATOM 782 O O . ILE A 1 99 ? 1.338 -6.587 -30.738 1.00 66.81 99 ILE A O 1
ATOM 786 N N . ILE A 1 100 ? 0.560 -5.431 -28.981 1.00 65.50 100 ILE A N 1
ATOM 787 C CA . ILE A 1 100 ? 1.502 -4.300 -29.099 1.00 65.50 100 ILE A CA 1
ATOM 788 C C . ILE A 1 100 ? 2.818 -4.574 -28.344 1.00 65.50 100 ILE A C 1
ATOM 790 O O . ILE A 1 100 ? 3.862 -4.059 -28.739 1.00 65.50 100 ILE A O 1
ATOM 794 N N . ASP A 1 101 ? 2.808 -5.418 -27.305 1.00 58.41 101 ASP A N 1
ATOM 795 C CA . ASP A 1 101 ? 4.001 -5.786 -26.515 1.00 58.41 101 ASP A CA 1
ATOM 796 C C . ASP A 1 101 ? 5.202 -6.260 -27.379 1.00 58.41 101 ASP A C 1
ATOM 798 O O . ASP A 1 101 ? 6.313 -5.777 -27.151 1.00 58.41 101 ASP A O 1
ATOM 802 N N . PRO A 1 102 ? 5.045 -7.090 -28.439 1.00 59.31 102 PRO A N 1
ATOM 803 C CA . PRO A 1 102 ? 6.174 -7.444 -29.309 1.00 59.31 102 PRO A CA 1
ATOM 804 C C . PRO A 1 102 ? 6.686 -6.294 -30.202 1.00 59.31 102 PRO A C 1
ATOM 806 O O . PRO A 1 102 ? 7.777 -6.413 -30.752 1.00 59.31 102 PRO A O 1
ATOM 809 N N . LEU A 1 103 ? 5.942 -5.191 -30.359 1.00 52.88 103 LEU A N 1
ATOM 810 C CA . LEU A 1 103 ? 6.334 -4.014 -31.156 1.00 52.88 103 LEU A CA 1
ATOM 811 C C . LEU A 1 103 ? 7.025 -2.915 -30.330 1.00 52.88 103 LEU A C 1
ATOM 813 O O . LEU A 1 103 ? 7.739 -2.089 -30.894 1.00 52.88 103 LEU A O 1
ATOM 817 N N . LEU A 1 104 ? 6.813 -2.893 -29.012 1.00 52.50 104 LEU A N 1
ATOM 818 C CA . LEU A 1 104 ? 7.379 -1.900 -28.086 1.00 52.50 104 LEU A CA 1
ATOM 819 C C . LEU A 1 104 ? 8.673 -2.363 -27.404 1.00 52.50 104 LEU A C 1
ATOM 821 O O . LEU A 1 104 ? 9.296 -1.574 -26.693 1.00 52.50 104 LEU A O 1
ATOM 825 N N . LEU A 1 105 ? 9.088 -3.615 -27.610 1.00 50.31 105 LEU A N 1
ATOM 826 C CA . LEU A 1 105 ? 10.358 -4.121 -27.107 1.00 50.31 105 LEU A CA 1
ATOM 827 C C . LEU A 1 105 ? 11.491 -3.679 -28.055 1.00 50.31 105 LEU A C 1
ATOM 829 O O . LEU A 1 105 ? 11.621 -4.247 -29.142 1.00 50.31 105 LEU A O 1
ATOM 833 N N . PRO A 1 106 ? 12.373 -2.726 -27.689 1.00 47.25 106 PRO A N 1
ATOM 834 C CA . PRO A 1 106 ? 13.706 -2.765 -28.268 1.00 47.25 106 PRO A CA 1
ATOM 835 C C . PRO A 1 106 ? 14.300 -4.119 -27.868 1.00 47.25 106 PRO A C 1
ATOM 837 O O . PRO A 1 106 ? 14.143 -4.531 -26.721 1.00 47.25 106 PRO A O 1
ATOM 840 N N . ASN A 1 107 ? 14.915 -4.829 -28.813 1.00 48.28 107 ASN A N 1
ATOM 841 C CA . ASN A 1 107 ? 15.632 -6.088 -28.604 1.00 48.28 107 ASN A CA 1
ATOM 842 C C . ASN A 1 107 ? 16.358 -6.132 -27.242 1.00 48.28 107 ASN A C 1
ATOM 844 O O . ASN A 1 107 ? 17.498 -5.695 -27.131 1.00 48.28 107 ASN A O 1
ATOM 848 N N . MET A 1 108 ? 15.730 -6.719 -26.222 1.00 48.53 108 MET A N 1
ATOM 849 C CA . MET A 1 108 ? 16.367 -7.051 -24.942 1.00 48.53 108 MET A CA 1
ATOM 850 C C . MET A 1 108 ? 16.871 -8.498 -24.979 1.00 48.53 108 MET A C 1
ATOM 852 O O . MET A 1 108 ? 16.731 -9.257 -24.028 1.00 48.53 108 MET A O 1
ATOM 856 N N . ILE A 1 109 ? 17.465 -8.882 -26.111 1.00 47.19 109 ILE A N 1
ATOM 857 C CA . ILE A 1 109 ? 18.437 -9.977 -26.175 1.00 47.19 109 ILE A CA 1
ATOM 858 C C . ILE A 1 109 ? 19.817 -9.311 -26.200 1.00 47.19 109 ILE A C 1
ATOM 860 O O . ILE A 1 109 ? 20.622 -9.506 -27.102 1.00 47.19 109 ILE A O 1
ATOM 864 N N . SER A 1 110 ? 20.084 -8.444 -25.227 1.00 47.44 110 SER A N 1
ATOM 865 C CA . SER A 1 110 ? 21.454 -8.237 -24.780 1.00 47.44 110 SER A CA 1
ATOM 866 C C . SER A 1 110 ? 21.658 -9.254 -23.672 1.00 47.44 110 SER A C 1
ATOM 868 O O . SER A 1 110 ? 21.145 -9.079 -22.564 1.00 47.44 110 SER A O 1
ATOM 870 N N . LEU A 1 111 ? 22.332 -10.361 -23.998 1.00 51.84 111 LEU A N 1
ATOM 871 C CA . LEU A 1 111 ? 22.852 -11.253 -22.972 1.00 51.84 111 LEU A CA 1
ATOM 872 C C . LEU A 1 111 ? 23.618 -10.381 -21.966 1.00 51.84 111 LEU A C 1
ATOM 874 O O . LEU A 1 111 ? 24.409 -9.543 -22.405 1.00 51.84 111 LEU A O 1
ATOM 878 N N . PRO A 1 112 ? 23.375 -10.510 -20.653 1.00 50.72 112 PRO A N 1
ATOM 879 C CA . PRO A 1 112 ? 24.184 -9.793 -19.687 1.00 50.72 112 PR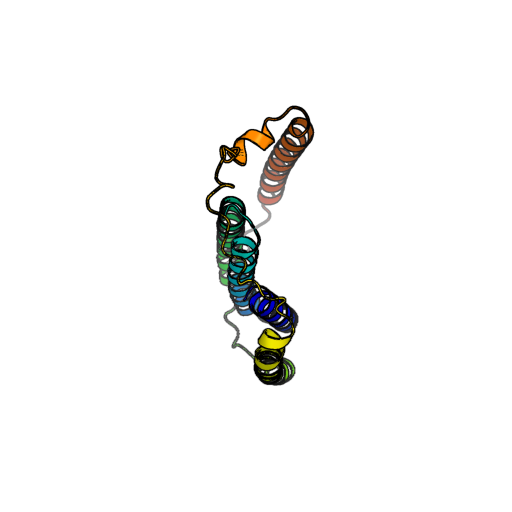O A CA 1
ATOM 880 C C . PRO A 1 112 ? 25.625 -10.268 -19.863 1.00 50.72 112 PRO A C 1
ATOM 882 O O . PRO A 1 112 ? 25.906 -11.462 -19.737 1.00 50.72 112 PRO A O 1
ATOM 885 N N . ASP A 1 113 ? 26.525 -9.343 -20.195 1.00 50.44 113 ASP A N 1
ATOM 886 C CA . ASP A 1 113 ? 27.950 -9.635 -20.239 1.00 50.44 113 ASP A CA 1
ATOM 887 C C . ASP A 1 113 ? 28.364 -10.217 -18.875 1.00 50.44 113 ASP A C 1
ATOM 889 O O . ASP A 1 113 ? 28.189 -9.556 -17.843 1.00 50.44 113 ASP A O 1
ATOM 893 N N . PRO A 1 114 ? 28.945 -11.430 -18.826 1.00 54.84 114 PRO A N 1
ATOM 894 C CA . PRO A 1 114 ? 29.313 -12.091 -17.572 1.00 54.84 114 PRO A CA 1
ATOM 895 C C . PRO A 1 114 ? 30.455 -11.377 -16.823 1.00 54.84 114 PRO A C 1
ATOM 897 O O . PRO A 1 114 ? 30.888 -11.834 -15.767 1.00 54.84 114 PRO A O 1
ATOM 900 N N . HIS A 1 115 ? 30.946 -10.249 -17.342 1.00 48.53 115 HIS A N 1
ATOM 901 C CA . HIS A 1 115 ? 32.060 -9.481 -16.792 1.00 48.53 115 HIS A CA 1
ATOM 902 C C . HIS A 1 115 ? 31.646 -8.262 -15.951 1.00 48.53 115 HIS A C 1
ATOM 904 O O . HIS A 1 115 ? 32.516 -7.629 -15.358 1.00 48.53 115 HIS A O 1
ATOM 910 N N . HIS A 1 116 ? 30.347 -7.975 -15.799 1.00 46.94 116 HIS A N 1
ATOM 911 C CA . HIS A 1 116 ? 29.855 -6.921 -14.895 1.00 46.94 116 HIS A CA 1
ATOM 912 C C . HIS A 1 116 ? 29.476 -7.415 -13.487 1.00 46.94 116 HIS A C 1
ATOM 914 O O . HIS A 1 116 ? 28.880 -6.677 -12.706 1.00 46.94 116 HIS A O 1
ATOM 920 N N . TYR A 1 117 ? 29.885 -8.629 -13.106 1.00 48.19 117 TYR A N 1
ATOM 921 C CA . TYR A 1 117 ? 29.785 -9.129 -11.726 1.00 48.19 117 TYR A CA 1
ATOM 922 C C . TYR A 1 117 ? 30.978 -8.719 -10.850 1.00 48.19 117 TYR A C 1
ATOM 924 O O . TYR A 1 117 ? 31.341 -9.411 -9.899 1.00 48.19 117 TYR A O 1
ATOM 932 N N . THR A 1 118 ? 31.617 -7.589 -11.144 1.00 42.34 118 THR A N 1
ATOM 933 C CA . THR A 1 118 ? 32.624 -7.024 -10.248 1.00 42.34 118 THR A CA 1
ATOM 934 C C . THR A 1 118 ? 31.937 -6.176 -9.186 1.00 42.34 118 THR A C 1
ATOM 936 O O . THR A 1 118 ? 31.615 -5.010 -9.398 1.00 42.34 118 THR A O 1
ATOM 939 N N . THR A 1 119 ? 31.727 -6.805 -8.030 1.00 46.84 119 THR A N 1
ATOM 940 C CA . THR A 1 119 ? 31.837 -6.173 -6.707 1.00 46.84 119 THR A CA 1
ATOM 941 C C . THR A 1 119 ? 31.022 -4.903 -6.475 1.00 46.84 119 THR A C 1
ATOM 943 O O . THR A 1 119 ? 31.511 -3.967 -5.850 1.00 46.84 119 THR A O 1
ATOM 946 N N . ASN A 1 120 ? 29.747 -4.898 -6.843 1.00 46.38 120 ASN A N 1
ATOM 947 C CA . ASN A 1 120 ? 28.794 -4.218 -5.978 1.00 46.38 120 ASN A CA 1
ATOM 948 C C . ASN A 1 120 ? 28.405 -5.238 -4.919 1.00 46.38 120 ASN A C 1
ATOM 950 O O . ASN A 1 120 ? 27.456 -5.999 -5.098 1.00 46.38 120 ASN A O 1
ATOM 954 N N . TYR A 1 121 ? 29.180 -5.288 -3.826 1.00 48.06 121 TYR A N 1
ATOM 955 C CA . TYR A 1 121 ? 28.620 -5.753 -2.562 1.00 48.06 121 TYR A CA 1
ATOM 956 C C . TYR A 1 121 ? 27.268 -5.069 -2.462 1.00 48.06 121 TYR A C 1
ATOM 958 O O . TYR A 1 121 ? 27.214 -3.840 -2.475 1.00 48.06 121 TYR A O 1
ATOM 966 N N . GLN A 1 122 ? 26.199 -5.865 -2.514 1.00 53.50 122 GLN A N 1
ATOM 967 C CA . GLN A 1 122 ? 24.843 -5.396 -2.313 1.00 53.50 122 GLN A CA 1
ATOM 968 C C . GLN A 1 122 ? 24.892 -4.602 -1.020 1.00 53.50 122 GLN A C 1
ATOM 970 O O . GLN A 1 122 ? 24.986 -5.190 0.058 1.00 53.50 122 GLN A O 1
ATOM 975 N N . GLU A 1 123 ? 24.955 -3.274 -1.128 1.00 56.97 123 GLU A N 1
ATOM 976 C CA . GLU A 1 123 ? 24.908 -2.430 0.044 1.00 56.97 123 GLU A CA 1
ATOM 977 C C . GLU A 1 123 ? 23.601 -2.796 0.707 1.00 56.97 123 GLU A C 1
ATOM 979 O O . GLU A 1 123 ? 22.536 -2.567 0.128 1.00 56.97 123 GLU A O 1
ATOM 984 N N . ILE A 1 124 ? 23.704 -3.463 1.858 1.00 62.22 124 ILE A N 1
ATOM 985 C CA . ILE A 1 124 ? 22.556 -3.948 2.603 1.00 62.22 124 ILE A CA 1
ATOM 986 C C . ILE A 1 124 ? 21.623 -2.742 2.699 1.00 62.22 124 ILE A C 1
ATOM 988 O O . ILE A 1 124 ? 22.020 -1.741 3.300 1.00 62.22 124 ILE A O 1
ATOM 992 N N . PRO A 1 125 ? 20.425 -2.772 2.087 1.00 62.94 125 PRO A N 1
ATOM 993 C CA . PRO A 1 125 ? 19.604 -1.571 1.950 1.00 62.94 125 PRO A CA 1
ATOM 994 C C . PRO A 1 125 ? 19.289 -0.938 3.315 1.00 62.94 125 PRO A C 1
ATOM 996 O O . PRO A 1 125 ? 19.144 0.277 3.416 1.00 62.94 125 PRO A O 1
ATOM 999 N N . GLY A 1 126 ? 19.305 -1.745 4.384 1.00 61.38 126 GLY A N 1
ATOM 1000 C CA . GLY A 1 126 ? 19.210 -1.309 5.777 1.00 61.38 126 GLY A CA 1
ATOM 1001 C C . GLY A 1 126 ? 20.353 -0.410 6.280 1.00 61.38 126 GLY A C 1
ATOM 1002 O O . GLY A 1 126 ? 20.103 0.492 7.076 1.00 61.38 126 GLY A O 1
ATOM 1003 N N . MET A 1 127 ? 21.594 -0.594 5.813 1.00 64.94 127 MET A N 1
ATOM 1004 C CA . MET A 1 127 ? 22.747 0.208 6.260 1.00 64.94 127 MET A CA 1
ATOM 1005 C C . MET A 1 127 ? 22.689 1.658 5.760 1.00 64.94 127 MET A C 1
ATOM 1007 O O . MET A 1 127 ? 23.240 2.546 6.409 1.00 64.94 127 MET A O 1
ATOM 1011 N N . LYS A 1 128 ? 21.952 1.932 4.674 1.00 67.00 128 LYS A N 1
ATOM 1012 C CA . LYS A 1 128 ? 21.770 3.296 4.149 1.00 67.00 128 LYS A CA 1
ATOM 1013 C C . LYS A 1 128 ? 20.981 4.200 5.099 1.00 67.00 128 LYS A C 1
ATOM 1015 O O . LYS A 1 128 ? 21.219 5.402 5.115 1.00 67.00 128 LYS A O 1
ATOM 1020 N N . PHE A 1 129 ? 20.095 3.651 5.933 1.00 69.81 129 PHE A N 1
ATOM 1021 C CA . PHE A 1 129 ? 19.285 4.457 6.859 1.00 69.81 129 PHE A CA 1
ATOM 1022 C C . PHE A 1 129 ? 20.086 5.056 8.020 1.00 69.81 129 PHE A C 1
ATOM 1024 O O . PHE A 1 129 ? 19.677 6.071 8.580 1.00 69.81 129 PHE A O 1
ATOM 1031 N N . TYR A 1 130 ? 21.230 4.459 8.360 1.00 70.25 130 TYR A N 1
ATOM 1032 C CA . TYR A 1 130 ? 22.123 4.955 9.412 1.00 70.25 130 TYR A CA 1
ATOM 1033 C C . TYR A 1 130 ? 23.233 5.868 8.875 1.00 70.25 130 TYR A C 1
ATOM 1035 O O . TYR A 1 130 ? 24.094 6.303 9.637 1.00 70.25 130 TYR A O 1
ATOM 1043 N N . MET A 1 131 ? 23.208 6.194 7.579 1.00 80.44 131 MET A N 1
ATOM 1044 C CA . MET A 1 131 ? 24.117 7.180 7.003 1.00 80.44 131 MET A CA 1
ATOM 1045 C C . MET A 1 131 ? 23.756 8.585 7.478 1.00 80.44 131 MET A C 1
ATOM 1047 O O . MET A 1 131 ? 22.581 8.944 7.590 1.00 80.44 131 MET A O 1
ATOM 1051 N N . THR A 1 132 ? 24.775 9.411 7.707 1.00 76.62 132 THR A N 1
ATOM 1052 C CA . THR A 1 132 ? 24.651 10.748 8.306 1.00 76.62 132 THR A CA 1
ATOM 1053 C C . THR A 1 132 ? 23.670 11.662 7.561 1.00 76.62 132 THR A C 1
ATOM 1055 O O . THR A 1 132 ? 23.001 12.478 8.185 1.00 76.62 132 THR A O 1
ATOM 1058 N N . SER A 1 133 ? 23.532 11.502 6.239 1.00 80.00 133 SER A N 1
ATOM 1059 C CA . SER A 1 133 ? 22.595 12.271 5.406 1.00 80.00 133 SER A CA 1
ATOM 1060 C C . SER A 1 133 ? 21.125 11.889 5.609 1.00 80.00 133 SER A C 1
ATOM 1062 O O . SER A 1 133 ? 20.247 12.737 5.475 1.00 80.00 133 SER A O 1
ATOM 1064 N N . ILE A 1 134 ? 20.845 10.628 5.944 1.00 86.62 134 ILE A N 1
ATOM 1065 C CA . ILE A 1 134 ? 19.486 10.086 6.105 1.00 86.62 134 ILE A CA 1
ATOM 1066 C C . ILE A 1 134 ? 19.075 10.052 7.587 1.00 86.62 134 ILE A C 1
ATOM 1068 O O . ILE A 1 134 ? 17.881 10.024 7.890 1.00 86.62 134 ILE A O 1
ATOM 1072 N N . LEU A 1 135 ? 20.034 10.152 8.514 1.00 88.75 135 LEU A N 1
ATOM 1073 C CA . LEU A 1 135 ? 19.807 10.118 9.962 1.00 88.75 135 LEU A CA 1
ATOM 1074 C C . LEU A 1 135 ? 18.774 11.154 10.448 1.00 88.75 135 LEU A C 1
ATOM 1076 O O . LEU A 1 135 ? 17.956 10.857 11.314 1.00 88.75 135 LEU A O 1
ATOM 1080 N N . MET A 1 136 ? 18.759 12.362 9.876 1.00 89.88 136 MET A N 1
ATOM 1081 C CA . MET A 1 136 ? 17.761 13.375 10.249 1.00 89.88 136 MET A CA 1
ATOM 1082 C C . MET A 1 136 ? 16.334 12.919 9.908 1.00 89.88 136 MET A C 1
ATOM 1084 O O . MET A 1 136 ? 15.410 13.079 10.708 1.00 89.88 136 MET A O 1
ATOM 1088 N N . ASN A 1 137 ? 16.160 12.280 8.747 1.00 89.25 137 ASN A N 1
ATOM 1089 C CA . ASN A 1 137 ? 14.868 11.748 8.323 1.00 89.25 137 ASN A CA 1
ATOM 1090 C C . ASN A 1 137 ? 14.431 10.570 9.203 1.00 89.25 137 ASN A C 1
ATOM 1092 O O . ASN A 1 137 ? 13.246 10.457 9.518 1.00 89.25 137 ASN A O 1
ATOM 1096 N N . THR A 1 138 ? 15.362 9.712 9.639 1.00 89.81 138 THR A N 1
ATOM 1097 C CA . THR A 1 138 ? 15.023 8.582 10.522 1.00 89.81 138 THR A CA 1
ATOM 1098 C C . THR A 1 138 ? 14.607 9.046 11.915 1.00 89.81 138 THR A C 1
ATOM 1100 O O . THR A 1 138 ? 13.606 8.551 12.435 1.00 89.81 138 THR A O 1
ATOM 1103 N N . ILE A 1 139 ? 15.291 10.042 12.491 1.00 91.56 139 ILE A N 1
ATOM 1104 C CA . ILE A 1 139 ? 14.910 10.632 13.785 1.00 91.56 139 ILE A CA 1
ATOM 1105 C C . ILE A 1 139 ? 13.516 11.272 13.700 1.00 91.56 139 ILE A C 1
ATOM 1107 O O . ILE A 1 139 ? 12.690 11.060 14.588 1.00 91.56 139 ILE A O 1
ATOM 1111 N N . MET A 1 140 ? 13.218 12.000 12.621 1.00 93.12 140 MET A N 1
ATOM 1112 C CA . MET A 1 140 ? 11.896 12.599 12.400 1.00 93.12 140 MET A CA 1
ATOM 1113 C C . MET A 1 140 ? 10.775 11.548 12.293 1.00 93.12 140 MET A C 1
ATOM 1115 O O . MET A 1 140 ? 9.707 11.724 12.877 1.00 93.12 140 MET A O 1
ATOM 1119 N N . LEU A 1 141 ? 10.996 10.439 11.578 1.00 93.62 141 LEU A N 1
ATOM 1120 C CA . LEU A 1 141 ? 10.002 9.361 11.474 1.00 93.62 141 LEU A CA 1
ATOM 1121 C C . LEU A 1 141 ? 9.773 8.657 12.821 1.00 93.62 141 LEU A C 1
ATOM 1123 O O . LEU A 1 141 ? 8.633 8.338 13.163 1.00 93.62 141 LEU A O 1
ATOM 1127 N N . ALA A 1 142 ? 10.835 8.448 13.605 1.00 94.50 142 ALA A N 1
ATOM 1128 C CA . ALA A 1 142 ? 10.734 7.837 14.928 1.00 94.50 142 ALA A CA 1
ATOM 1129 C C . ALA A 1 142 ? 9.922 8.707 15.903 1.00 94.50 142 ALA A C 1
ATOM 1131 O O . ALA A 1 142 ? 9.044 8.194 16.602 1.00 94.50 142 ALA A O 1
ATOM 1132 N N . THR A 1 143 ? 10.161 10.024 15.924 1.00 96.12 143 THR A N 1
ATOM 1133 C CA . THR A 1 143 ? 9.384 10.946 16.768 1.00 96.12 143 THR A CA 1
ATOM 1134 C C . THR A 1 143 ? 7.932 11.054 16.305 1.00 96.12 143 THR A C 1
ATOM 1136 O O . THR A 1 143 ? 7.037 11.072 17.151 1.00 96.12 143 THR A O 1
ATOM 1139 N N . TYR A 1 144 ? 7.673 11.036 14.992 1.00 96.38 144 TYR A N 1
ATOM 1140 C CA . TYR A 1 144 ? 6.314 10.986 14.447 1.00 96.38 144 TYR A CA 1
ATOM 1141 C C . TYR A 1 144 ? 5.546 9.754 14.947 1.00 96.38 144 TYR A C 1
ATOM 1143 O O . TYR A 1 144 ? 4.478 9.902 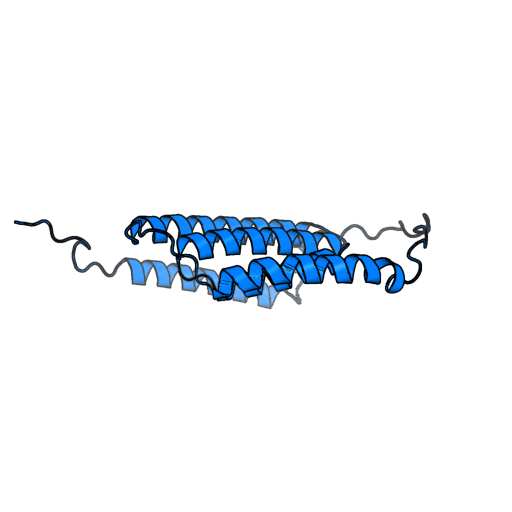15.543 1.00 96.38 144 TYR A O 1
ATOM 1151 N N . LEU A 1 145 ? 6.108 8.548 14.791 1.00 94.75 145 LEU A N 1
ATOM 1152 C CA . LEU A 1 145 ? 5.465 7.314 15.260 1.00 94.75 145 LEU A CA 1
ATOM 1153 C C . LEU A 1 145 ? 5.217 7.342 16.777 1.00 94.75 145 LEU A C 1
ATOM 1155 O O . LEU A 1 145 ? 4.130 6.978 17.230 1.00 94.75 145 LEU A O 1
ATOM 1159 N N . PHE A 1 146 ? 6.167 7.850 17.563 1.00 96.62 146 PHE A N 1
ATOM 1160 C CA . PHE A 1 146 ? 6.001 7.985 19.012 1.00 96.62 146 PHE A CA 1
ATOM 1161 C C . PHE A 1 146 ? 4.840 8.918 19.394 1.00 96.62 146 PHE A C 1
ATOM 1163 O O . PHE A 1 146 ? 4.005 8.566 20.231 1.00 96.62 146 PHE A O 1
ATOM 1170 N N . ILE A 1 147 ? 4.733 10.081 18.744 1.00 97.00 147 ILE A N 1
ATOM 1171 C CA . ILE A 1 147 ? 3.628 11.021 18.977 1.00 97.00 147 ILE A CA 1
ATOM 1172 C C . ILE A 1 147 ? 2.288 10.394 18.569 1.00 97.00 147 ILE A C 1
ATOM 1174 O O . ILE A 1 147 ? 1.314 10.526 19.314 1.00 97.00 147 ILE A O 1
ATOM 1178 N N . THR A 1 148 ? 2.225 9.677 17.437 1.00 95.69 148 THR A N 1
ATOM 1179 C CA . THR A 1 148 ? 0.983 9.003 17.014 1.00 95.69 148 THR A CA 1
ATOM 1180 C C . THR A 1 148 ? 0.516 7.964 18.031 1.00 95.69 148 THR A C 1
ATOM 1182 O O . THR A 1 148 ? -0.675 7.910 18.327 1.00 95.69 148 THR A O 1
ATOM 1185 N N . LEU A 1 149 ? 1.431 7.210 18.648 1.00 95.06 149 LEU A N 1
ATOM 1186 C CA . LEU A 1 149 ? 1.088 6.251 19.699 1.00 95.06 149 LEU A CA 1
ATOM 1187 C C . LEU A 1 149 ? 0.473 6.950 20.921 1.00 95.06 149 LEU A C 1
ATOM 1189 O O . LEU A 1 149 ? -0.579 6.527 21.400 1.00 95.06 149 LEU A O 1
ATOM 1193 N N . ILE A 1 150 ? 1.069 8.053 21.391 1.00 95.31 150 ILE A N 1
ATOM 1194 C CA . ILE A 1 150 ? 0.511 8.844 22.504 1.00 95.31 150 ILE A CA 1
ATOM 1195 C C . ILE A 1 150 ? -0.881 9.382 22.143 1.00 95.31 150 ILE A C 1
ATOM 1197 O O . ILE A 1 150 ? -1.797 9.335 22.968 1.00 95.31 150 ILE A O 1
ATOM 1201 N N . ALA A 1 151 ? -1.056 9.884 20.918 1.00 94.38 151 ALA A N 1
ATOM 1202 C CA . ALA A 1 151 ? -2.338 10.398 20.448 1.00 94.3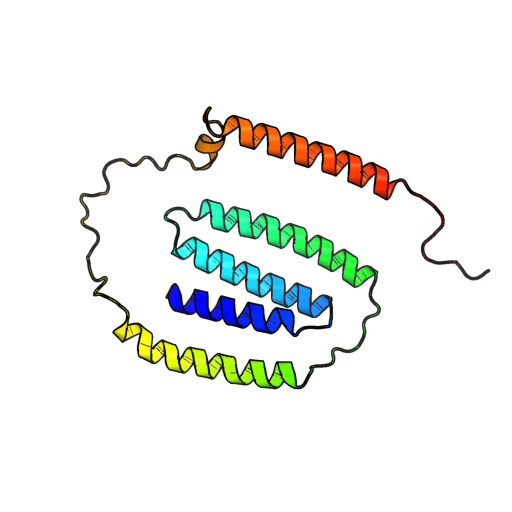8 151 ALA A CA 1
ATOM 1203 C C . ALA A 1 151 ? -3.417 9.303 20.417 1.00 94.38 151 ALA A C 1
ATOM 1205 O O . ALA A 1 151 ? -4.511 9.519 20.937 1.00 94.38 151 ALA A O 1
ATOM 1206 N N . VAL A 1 152 ? -3.102 8.115 19.887 1.00 94.00 152 VAL A N 1
ATOM 1207 C CA . VAL A 1 152 ? -4.027 6.968 19.843 1.00 94.00 152 VAL A CA 1
ATOM 1208 C C . VAL A 1 152 ? -4.443 6.529 21.252 1.00 94.00 152 VAL A C 1
ATOM 1210 O O . VAL A 1 152 ? -5.632 6.309 21.492 1.00 94.00 152 VAL A O 1
ATOM 1213 N N . VAL A 1 153 ? -3.513 6.470 22.213 1.00 93.25 153 VAL A N 1
ATOM 1214 C CA . VAL A 1 153 ? -3.838 6.150 23.619 1.00 93.25 153 VAL A CA 1
ATOM 1215 C C . VAL A 1 153 ? -4.779 7.200 24.227 1.00 93.25 153 VAL A C 1
ATOM 1217 O O . VAL A 1 153 ? -5.752 6.845 24.891 1.00 93.25 153 VAL A O 1
ATOM 1220 N N . LYS A 1 154 ? -4.561 8.495 23.959 1.00 89.25 154 LYS A N 1
ATOM 1221 C CA . LYS A 1 154 ? -5.467 9.552 24.442 1.00 89.25 154 LYS A CA 1
ATOM 1222 C C . LYS A 1 154 ? -6.862 9.462 23.817 1.00 89.25 154 LYS A C 1
ATOM 1224 O O . LYS A 1 154 ? -7.842 9.567 24.550 1.00 89.25 154 LYS A O 1
ATOM 1229 N N . ILE A 1 155 ? -6.961 9.231 22.504 1.00 88.94 155 ILE A N 1
ATOM 1230 C CA . ILE A 1 155 ? -8.249 9.103 21.792 1.00 88.94 155 ILE A CA 1
ATOM 1231 C C . ILE A 1 155 ? -9.037 7.894 22.309 1.00 88.94 155 ILE A C 1
ATOM 1233 O O . ILE A 1 155 ? -10.231 8.007 22.568 1.00 88.94 155 ILE A O 1
ATOM 1237 N N . THR A 1 156 ? -8.375 6.752 22.507 1.00 86.88 156 THR A N 1
ATOM 1238 C CA . THR A 1 156 ? -9.033 5.524 22.990 1.00 86.88 156 THR A CA 1
ATOM 1239 C C . THR A 1 156 ? -9.458 5.601 24.459 1.00 86.88 156 THR A C 1
ATOM 1241 O O . THR A 1 156 ? -10.403 4.921 24.847 1.00 86.88 156 THR A O 1
ATOM 1244 N N . SER A 1 157 ? -8.829 6.456 25.275 1.00 79.88 157 SER A N 1
ATOM 1245 C CA . SER A 1 157 ? -9.209 6.654 26.684 1.00 79.88 157 SER A CA 1
ATOM 1246 C C . SER A 1 157 ? -10.478 7.500 26.909 1.00 79.88 157 SER A C 1
ATOM 1248 O O . SER A 1 157 ? -10.932 7.624 28.047 1.00 79.88 157 SER A O 1
ATOM 1250 N N . LEU A 1 158 ? -11.084 8.061 25.851 1.00 69.88 158 LEU A N 1
ATOM 1251 C CA . LEU A 1 158 ? -12.354 8.797 25.928 1.00 69.88 158 LEU A CA 1
ATOM 1252 C C . LEU A 1 158 ? -13.535 7.822 26.071 1.00 69.88 158 LEU A C 1
ATOM 1254 O O . LEU A 1 158 ? -14.199 7.452 25.107 1.00 69.88 158 LEU A O 1
ATOM 1258 N N . TYR A 1 159 ? -13.781 7.391 27.305 1.00 60.97 159 TYR A N 1
ATOM 1259 C CA . TYR A 1 159 ? -14.856 6.471 27.667 1.00 60.97 159 TYR A CA 1
ATOM 1260 C C . TYR A 1 159 ? -16.126 7.251 28.044 1.00 60.97 159 TYR A C 1
ATOM 1262 O O . TYR A 1 159 ? -16.237 7.764 29.157 1.00 60.97 159 TYR A O 1
ATOM 1270 N N . GLN A 1 160 ? -17.116 7.322 27.152 1.00 58.50 160 GLN A N 1
ATOM 1271 C CA . GLN A 1 160 ? -18.484 7.702 27.523 1.00 58.50 160 GLN A CA 1
ATOM 1272 C C . GLN A 1 160 ? -19.486 6.687 26.968 1.00 58.50 160 GLN A C 1
ATOM 1274 O O . GLN A 1 160 ? -20.034 6.836 25.883 1.00 58.50 160 GLN A O 1
ATOM 1279 N N . GLY A 1 161 ? -19.727 5.658 27.785 1.00 66.62 161 GLY A N 1
ATOM 1280 C CA . GLY A 1 161 ? -20.844 4.723 27.660 1.00 66.62 161 GLY A CA 1
ATOM 1281 C C . GLY A 1 161 ? -20.606 3.517 26.738 1.00 66.62 161 GLY A C 1
ATOM 1282 O O . GLY A 1 161 ? -19.830 3.591 25.787 1.00 66.62 161 GLY A O 1
ATOM 1283 N N . PRO A 1 162 ? -21.263 2.373 27.009 1.00 62.25 162 PRO A N 1
ATOM 1284 C CA . PRO A 1 162 ? -21.212 1.214 26.125 1.00 62.25 162 PRO A CA 1
ATOM 1285 C C . PRO A 1 162 ? -21.860 1.536 24.766 1.00 62.25 162 PRO A C 1
ATOM 1287 O O . PRO A 1 162 ? -22.977 2.043 24.714 1.00 62.25 162 PRO A O 1
ATOM 1290 N N . LEU A 1 163 ? -21.192 1.164 23.665 1.00 59.41 163 LEU A N 1
ATOM 1291 C CA . LEU A 1 163 ? -21.659 1.331 22.272 1.00 59.41 163 LEU A CA 1
ATOM 1292 C C . LEU A 1 163 ? -22.994 0.620 21.959 1.00 59.41 163 LEU A C 1
ATOM 1294 O O . LEU A 1 163 ? -23.595 0.859 20.916 1.00 59.41 163 LEU A O 1
ATOM 1298 N N . ARG A 1 164 ? -23.481 -0.240 22.860 1.00 51.56 164 ARG A N 1
ATOM 1299 C CA . ARG A 1 164 ? -24.791 -0.885 22.774 1.00 51.56 164 ARG A CA 1
ATOM 1300 C C . ARG A 1 164 ? -25.552 -0.642 24.080 1.00 51.56 164 ARG A C 1
ATOM 1302 O O . ARG A 1 164 ? -25.149 -1.206 25.099 1.00 51.56 164 ARG A O 1
ATOM 1309 N N . PRO A 1 165 ? -26.657 0.124 24.086 1.00 51.25 165 PRO A N 1
ATOM 1310 C CA . PRO A 1 165 ? -27.550 0.119 25.233 1.00 51.25 165 PRO A CA 1
ATOM 1311 C C . PRO A 1 165 ? -28.152 -1.287 25.365 1.00 51.25 165 PRO A C 1
ATOM 1313 O O . PRO A 1 165 ? -28.800 -1.800 24.449 1.00 51.25 165 PRO A O 1
ATOM 1316 N N . SER A 1 166 ? -27.905 -1.943 26.498 1.00 53.59 166 SER A N 1
ATOM 1317 C CA . SER A 1 166 ? -28.693 -3.099 26.916 1.00 53.59 166 SER A CA 1
ATOM 1318 C C . SER A 1 166 ? -30.109 -2.608 27.198 1.00 53.59 166 SER A C 1
ATOM 1320 O O . SER A 1 166 ? -30.284 -1.721 28.031 1.00 53.59 166 SER A O 1
ATOM 1322 N N . LYS A 1 167 ? -31.110 -3.153 26.500 1.00 54.41 167 LYS A N 1
ATOM 1323 C CA . LYS A 1 167 ? -32.518 -2.924 26.841 1.00 54.41 167 LYS A CA 1
ATOM 1324 C C . LYS A 1 167 ? -32.735 -3.364 28.294 1.00 54.41 167 LYS A C 1
ATOM 1326 O O . LYS A 1 167 ? -32.580 -4.549 28.580 1.00 54.41 167 LYS A O 1
ATOM 1331 N N . SER A 1 168 ? -33.016 -2.402 29.172 1.00 54.19 168 SER A N 1
ATOM 1332 C CA . SER A 1 168 ? -33.703 -2.620 30.449 1.00 54.19 168 SER A CA 1
ATOM 1333 C C . SER A 1 168 ? -35.136 -3.052 30.187 1.00 54.19 168 SER A C 1
ATOM 1335 O O . SER A 1 168 ? -35.762 -2.378 29.332 1.00 54.19 168 SER A O 1
#

Foldseek 3Di:
DLVLLVLVLVLLVVLLVQADQVLVNLVSVLVNLVSVLVSVCVVDPDSVVSVVSNVVSVVVSVVVNVVCVVPDDPDDDDDDVVSVVSVVVSVVVSVVVVVCVVVPDDPPPPDPDPPPPPDPPVPPPVVVCPDPVNVVVVVVVVVVVVVVVVVVVVVVPPDDDDPDDDDD

Organism: Thermobia domestica (NCBI:txid89055)

Radius of gyration: 23.02 Å; chains: 1; bounding box: 66×26×62 Å

Sequence (168 aa):
MTWMLLMILVVLSFILIQMSHPLSMGLMLIVNTITTCLTISTMSESPWFSYILFLVFLGGMLVLFIYVTSLASNEMFTLTPNLFLLIFLVPLLLIVMMIIDPLLLPNMISLPDPHHYTTNYQEIPGMKFYMTSILMNTIMLATYLFITLIAVVKITSLYQGPLRPSKS

pLDDT: mean 75.26, std 14.09, range [42.34, 97.0]